Protein AF-A0A0A1USF6-F1 (afdb_monomer_lite)

Foldseek 3Di:
DDFDFPADPQVVVQVPDDPPDDGDDGTDGDDDDDPDDDPQDPVNVVVVVVVVVVVVVVVVVVVVVVCVVPPDDDD

Radius of gyration: 25.95 Å; chains: 1; bounding box: 63×39×53 Å

Sequence (75 aa):
LGLVNYVRDTAADNASRRWYMYRAVGAFYVQDGGSGKQRVTAGHQARRNKAAAVDTWIWEAVRDKIARRDAPGPV

pLDDT: mean 73.13, std 14.04, range [46.19, 92.94]

Secondary structure (DSSP, 8-state):
---------HHHHHHTS-TTSPPPP-------S--------HHHHHHHHHHHHHHHHHHHHHHHHHHHHHSPPP-

Structure (mmCIF, N/CA/C/O backbone):
data_AF-A0A0A1USF6-F1
#
_entry.id   AF-A0A0A1USF6-F1
#
loop_
_atom_site.group_PDB
_atom_site.id
_atom_site.type_symbol
_atom_site.label_atom_id
_atom_site.label_alt_id
_atom_site.label_comp_id
_atom_site.label_asym_id
_atom_site.label_entity_id
_atom_site.label_seq_id
_atom_site.pdbx_PDB_ins_code
_atom_site.Cartn_x
_atom_site.Cartn_y
_atom_si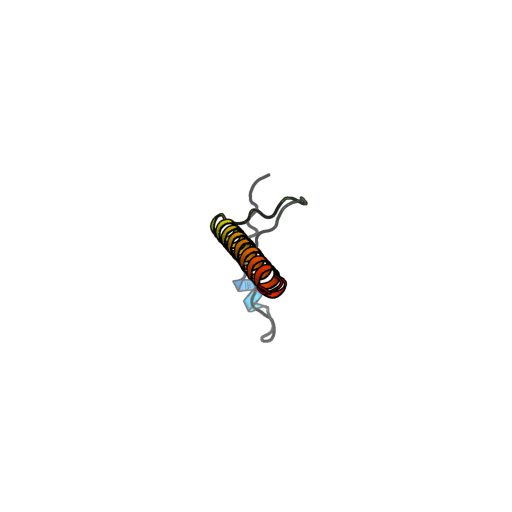te.Cartn_z
_atom_site.occupancy
_atom_site.B_iso_or_equiv
_atom_site.auth_seq_id
_atom_site.auth_comp_id
_atom_site.auth_asym_id
_atom_site.auth_atom_id
_atom_site.pdbx_PDB_model_num
ATOM 1 N N . LEU A 1 1 ? 21.305 13.462 -1.093 1.00 46.19 1 LEU A N 1
ATOM 2 C CA . LEU A 1 1 ? 21.599 12.099 -1.586 1.00 46.19 1 LEU A CA 1
ATOM 3 C C . LEU A 1 1 ? 20.370 11.621 -2.349 1.00 46.19 1 LEU A C 1
ATOM 5 O O . LEU A 1 1 ? 19.271 11.728 -1.820 1.00 46.19 1 LEU A O 1
ATOM 9 N N . GLY A 1 2 ? 20.537 11.335 -3.643 1.00 46.62 2 GLY A N 1
ATOM 10 C CA . GLY A 1 2 ? 19.447 11.155 -4.611 1.00 46.62 2 GLY A CA 1
ATOM 11 C C . GLY A 1 2 ? 18.774 9.782 -4.548 1.00 46.62 2 GLY A C 1
ATOM 12 O O . GLY A 1 2 ? 19.255 8.873 -3.882 1.00 46.62 2 GLY A O 1
ATOM 13 N N . LEU A 1 3 ? 17.645 9.651 -5.247 1.00 47.84 3 LEU A N 1
ATOM 14 C CA . LEU A 1 3 ? 16.850 8.427 -5.333 1.00 47.84 3 LEU A CA 1
ATOM 15 C C . LEU A 1 3 ? 17.642 7.326 -6.064 1.00 47.84 3 LEU A C 1
ATOM 17 O O . LEU A 1 3 ? 17.801 7.392 -7.282 1.00 47.84 3 LEU A 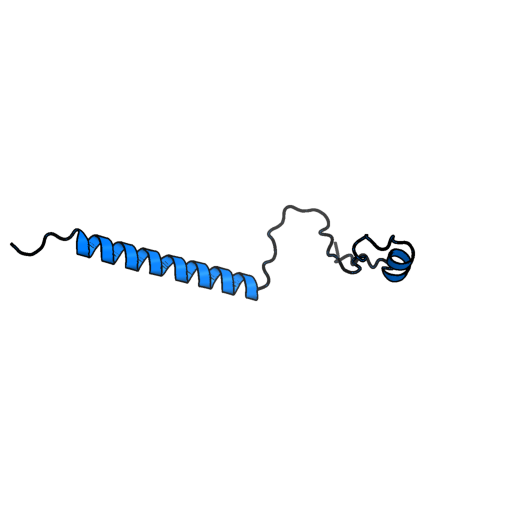O 1
ATOM 21 N N . VAL A 1 4 ? 18.141 6.320 -5.342 1.00 52.41 4 VAL A N 1
ATOM 22 C CA . VAL A 1 4 ? 18.806 5.159 -5.953 1.00 52.41 4 VAL A CA 1
ATOM 23 C C . VAL A 1 4 ? 17.752 4.096 -6.261 1.00 52.41 4 VAL A C 1
ATOM 25 O O . VAL A 1 4 ? 17.284 3.387 -5.372 1.00 52.41 4 VAL A O 1
ATOM 28 N N . ASN A 1 5 ? 17.362 3.988 -7.531 1.00 53.69 5 ASN A N 1
ATOM 29 C CA . ASN A 1 5 ? 16.543 2.876 -8.009 1.00 53.69 5 ASN A CA 1
ATOM 30 C C . ASN A 1 5 ? 17.454 1.668 -8.241 1.00 53.69 5 ASN A C 1
ATOM 32 O O . ASN A 1 5 ? 18.186 1.625 -9.230 1.00 53.69 5 ASN A O 1
ATOM 36 N N . TYR A 1 6 ? 17.426 0.692 -7.334 1.00 57.75 6 TYR A N 1
ATOM 37 C CA . TYR A 1 6 ? 18.134 -0.568 -7.541 1.00 57.75 6 TYR A CA 1
ATOM 38 C C . TYR A 1 6 ? 17.363 -1.407 -8.567 1.00 57.75 6 TYR A C 1
ATOM 40 O O . TYR A 1 6 ? 16.396 -2.089 -8.233 1.00 57.75 6 TYR A O 1
ATOM 48 N N . VAL A 1 7 ? 17.751 -1.309 -9.839 1.00 59.91 7 VAL A N 1
ATOM 49 C CA . VAL A 1 7 ? 17.177 -2.127 -10.912 1.00 59.91 7 VAL A CA 1
ATOM 50 C C . VAL A 1 7 ? 17.907 -3.467 -10.918 1.00 59.91 7 VAL A C 1
ATOM 52 O O . VAL A 1 7 ? 19.069 -3.548 -11.308 1.00 59.91 7 VAL A O 1
ATOM 55 N N . ARG A 1 8 ? 17.229 -4.519 -10.453 1.00 68.56 8 ARG A N 1
ATOM 56 C CA . ARG A 1 8 ? 17.721 -5.903 -10.506 1.00 68.56 8 ARG A CA 1
ATOM 57 C C . ARG A 1 8 ? 17.102 -6.623 -11.703 1.00 68.56 8 ARG A C 1
ATOM 59 O O . ARG A 1 8 ? 15.905 -6.476 -11.951 1.00 68.56 8 ARG A O 1
ATOM 66 N N . ASP A 1 9 ? 17.891 -7.429 -12.416 1.00 80.31 9 ASP A N 1
ATOM 67 C CA . ASP A 1 9 ? 17.376 -8.285 -13.490 1.00 80.31 9 ASP A CA 1
ATOM 68 C C . ASP A 1 9 ? 16.521 -9.425 -12.914 1.00 80.31 9 ASP A C 1
ATOM 70 O O . ASP A 1 9 ? 16.988 -10.509 -12.557 1.00 80.31 9 ASP A O 1
ATOM 74 N N . THR A 1 10 ? 15.223 -9.153 -12.814 1.00 84.25 10 THR A N 1
ATOM 75 C CA . THR A 1 10 ? 14.246 -10.128 -12.326 1.00 84.25 10 THR A CA 1
ATOM 76 C C . THR A 1 10 ? 14.011 -11.292 -13.278 1.00 84.25 10 THR A C 1
ATOM 78 O O . THR A 1 10 ? 13.496 -12.319 -12.835 1.00 84.25 10 THR A O 1
ATOM 81 N N . ALA A 1 11 ? 14.348 -11.171 -14.564 1.00 85.88 11 ALA A N 1
ATOM 82 C CA . ALA A 1 11 ? 14.141 -12.247 -15.524 1.00 85.88 11 ALA A CA 1
ATOM 83 C C . ALA A 1 11 ? 15.159 -13.367 -15.282 1.00 85.88 11 ALA A C 1
ATOM 85 O O . ALA A 1 11 ? 14.763 -14.522 -15.109 1.00 85.88 11 ALA A O 1
ATOM 86 N N . ALA A 1 12 ? 16.440 -13.010 -15.151 1.00 86.19 12 ALA A N 1
ATOM 87 C CA . ALA A 1 12 ? 17.504 -13.951 -14.800 1.00 86.19 12 ALA A CA 1
ATOM 88 C C . ALA A 1 12 ? 17.275 -14.604 -13.421 1.00 86.19 12 ALA A C 1
ATOM 90 O O . ALA A 1 12 ? 17.426 -15.818 -13.252 1.00 86.19 12 ALA A O 1
ATOM 91 N N . ASP A 1 13 ? 16.824 -13.823 -12.436 1.00 83.69 13 ASP A N 1
ATOM 92 C CA . ASP A 1 13 ? 16.477 -14.350 -11.113 1.00 83.69 13 ASP A CA 1
ATOM 93 C C . ASP A 1 13 ? 15.309 -15.335 -11.147 1.00 83.69 13 ASP A C 1
ATOM 95 O O . ASP A 1 13 ? 15.319 -16.334 -10.435 1.00 83.69 13 ASP A O 1
ATOM 99 N N . ASN A 1 14 ? 14.264 -15.047 -11.923 1.00 88.88 14 ASN A N 1
ATOM 100 C CA . ASN A 1 14 ? 13.112 -15.937 -12.022 1.00 88.88 14 ASN A CA 1
ATOM 101 C C . ASN A 1 14 ? 13.461 -17.224 -12.775 1.00 88.88 14 ASN A C 1
ATO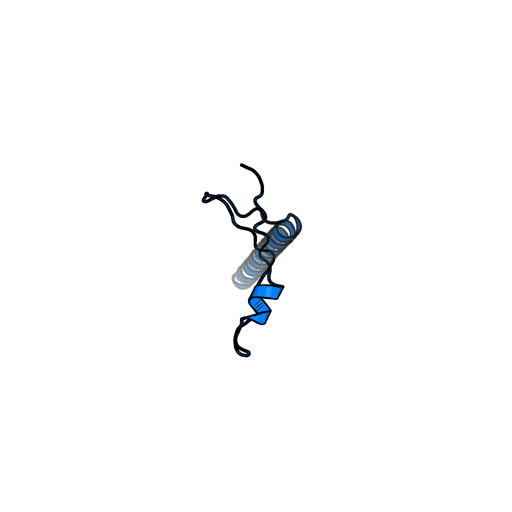M 103 O O . ASN A 1 14 ? 12.938 -18.276 -12.421 1.00 88.88 14 ASN A O 1
ATOM 107 N N . ALA A 1 15 ? 14.365 -17.157 -13.757 1.00 91.00 15 ALA A N 1
ATOM 108 C CA . ALA A 1 15 ? 14.836 -18.327 -14.494 1.00 91.00 15 ALA A CA 1
ATOM 109 C C . ALA A 1 15 ? 15.618 -19.315 -13.609 1.00 91.00 15 ALA A C 1
ATOM 111 O O . ALA A 1 15 ? 15.557 -20.521 -13.830 1.00 91.00 15 ALA A O 1
ATOM 112 N N . SER A 1 16 ? 16.321 -18.818 -12.588 1.00 90.56 16 SER A N 1
ATOM 113 C CA . SER A 1 16 ? 17.102 -19.643 -11.653 1.00 90.56 16 SER A CA 1
ATOM 114 C C . SER A 1 16 ? 16.322 -20.106 -10.411 1.00 90.56 16 SER A C 1
ATOM 116 O O . SER A 1 16 ? 16.850 -20.867 -9.595 1.00 90.56 16 SER A O 1
ATOM 118 N N . ARG A 1 17 ? 15.062 -19.679 -10.237 1.00 89.56 17 ARG A N 1
ATOM 119 C CA . ARG A 1 17 ? 14.240 -20.008 -9.059 1.00 89.56 17 ARG A CA 1
ATOM 120 C C . ARG A 1 17 ? 13.535 -21.354 -9.190 1.00 89.56 17 ARG A C 1
ATOM 122 O O . ARG A 1 17 ? 13.097 -21.768 -10.257 1.00 89.56 17 ARG A O 1
ATOM 129 N N . ARG A 1 18 ? 13.361 -22.021 -8.045 1.00 91.69 18 ARG A N 1
ATOM 130 C CA . ARG A 1 18 ? 12.537 -23.233 -7.950 1.00 91.69 18 ARG A CA 1
ATOM 131 C C . ARG A 1 18 ? 11.056 -22.875 -8.059 1.00 91.69 18 ARG A C 1
ATOM 133 O O . ARG A 1 18 ? 10.643 -21.813 -7.605 1.00 91.69 18 ARG A O 1
ATOM 140 N N . TRP A 1 19 ? 10.260 -23.793 -8.603 1.00 89.94 19 TRP A N 1
ATOM 141 C CA . TRP A 1 19 ? 8.847 -23.565 -8.941 1.00 89.94 19 TRP A CA 1
ATOM 142 C C . TRP A 1 19 ? 7.968 -23.122 -7.759 1.00 89.94 19 TRP A C 1
ATOM 144 O O . TRP A 1 19 ? 6.976 -22.430 -7.959 1.00 89.94 19 TRP A O 1
ATOM 154 N N . TYR A 1 20 ? 8.337 -23.497 -6.533 1.00 90.38 20 TYR A N 1
ATOM 155 C CA . TYR A 1 20 ? 7.605 -23.152 -5.312 1.00 90.38 20 TYR A CA 1
ATOM 156 C C . TYR A 1 20 ? 8.023 -21.808 -4.693 1.00 90.38 20 TYR A C 1
ATOM 158 O O . TYR A 1 20 ? 7.494 -21.414 -3.656 1.00 90.38 20 TYR A O 1
ATOM 166 N N . MET A 1 21 ? 9.003 -21.109 -5.270 1.00 89.12 21 MET A N 1
ATOM 167 C CA . MET A 1 21 ? 9.435 -19.801 -4.782 1.00 89.12 21 MET A CA 1
ATOM 168 C C . MET A 1 21 ? 8.593 -18.689 -5.407 1.00 89.12 21 MET A C 1
ATOM 170 O O . MET A 1 21 ? 8.281 -18.713 -6.596 1.00 89.12 21 MET A O 1
ATOM 174 N N . TYR A 1 22 ? 8.285 -17.662 -4.615 1.00 87.00 22 TYR A N 1
ATOM 175 C CA . TYR A 1 22 ? 7.669 -16.441 -5.130 1.00 87.00 22 TYR A CA 1
ATOM 176 C C . TYR A 1 22 ? 8.544 -15.783 -6.205 1.00 87.00 22 TYR A C 1
ATOM 178 O O . TYR A 1 22 ? 9.771 -15.923 -6.200 1.00 87.00 22 TYR A O 1
ATOM 186 N N . ARG A 1 23 ? 7.921 -15.031 -7.117 1.00 85.44 23 ARG A N 1
ATOM 187 C CA . ARG A 1 23 ? 8.634 -14.297 -8.172 1.00 85.44 23 ARG A CA 1
ATOM 188 C C . ARG A 1 23 ? 9.544 -13.202 -7.612 1.00 85.44 23 ARG A C 1
ATOM 190 O O . ARG A 1 23 ? 9.291 -12.634 -6.551 1.00 85.44 23 ARG A O 1
ATOM 197 N N . ALA A 1 24 ? 10.621 -12.917 -8.337 1.00 85.06 24 ALA A N 1
ATOM 198 C CA . ALA A 1 24 ? 11.532 -11.822 -8.038 1.00 85.06 24 ALA A CA 1
ATOM 199 C C . ALA A 1 24 ? 10.815 -10.473 -8.181 1.00 85.06 24 ALA A C 1
ATOM 201 O O . ALA A 1 24 ? 10.127 -10.228 -9.173 1.00 85.06 24 ALA A O 1
ATOM 202 N N . VAL A 1 25 ? 10.989 -9.605 -7.185 1.00 81.62 25 VAL A N 1
ATOM 203 C CA . VAL A 1 25 ? 10.468 -8.233 -7.188 1.00 81.62 25 VAL A CA 1
ATOM 204 C C . VAL A 1 25 ? 11.536 -7.322 -7.786 1.00 81.62 25 VAL A C 1
ATOM 206 O O . VAL A 1 25 ? 12.671 -7.326 -7.317 1.00 81.62 25 VAL A O 1
ATOM 209 N N . GLY A 1 26 ? 11.182 -6.568 -8.828 1.00 72.50 26 GLY A N 1
ATOM 210 C CA . GLY A 1 26 ? 12.153 -5.784 -9.609 1.00 72.50 26 GLY A CA 1
ATOM 211 C C . GLY A 1 26 ? 12.249 -4.312 -9.250 1.00 72.50 26 GLY A C 1
ATOM 212 O O . GLY A 1 26 ? 13.276 -3.694 -9.498 1.00 72.50 26 GLY A O 1
ATOM 213 N N . ALA A 1 27 ? 11.201 -3.757 -8.651 1.00 70.50 27 ALA A N 1
ATOM 214 C CA . ALA A 1 27 ? 11.165 -2.368 -8.229 1.00 70.50 27 ALA A CA 1
ATOM 215 C C . ALA A 1 27 ? 10.796 -2.327 -6.750 1.00 70.50 27 ALA A C 1
ATOM 217 O O . ALA A 1 27 ? 9.651 -2.582 -6.377 1.00 70.50 27 ALA A O 1
ATOM 218 N N . PHE A 1 28 ? 11.777 -2.030 -5.907 1.00 69.25 28 PHE A N 1
ATOM 219 C CA . PHE A 1 28 ? 11.550 -1.752 -4.498 1.00 69.25 28 PHE A CA 1
ATOM 220 C C . PHE A 1 28 ? 12.300 -0.485 -4.109 1.00 69.25 28 PHE A C 1
ATOM 222 O O . PHE A 1 28 ? 13.388 -0.197 -4.606 1.00 69.25 28 PHE A O 1
ATOM 229 N N . TYR A 1 29 ? 11.672 0.301 -3.244 1.00 67.00 29 TYR A N 1
ATOM 230 C CA . TYR A 1 29 ? 12.238 1.545 -2.759 1.00 67.00 29 TYR A CA 1
ATOM 231 C C . TYR A 1 29 ? 13.107 1.254 -1.537 1.00 67.00 29 TYR A C 1
ATOM 233 O O . TYR A 1 29 ? 12.601 0.792 -0.514 1.00 67.00 29 TYR A O 1
ATOM 241 N N . VAL A 1 30 ? 14.409 1.515 -1.645 1.00 65.88 30 VAL A N 1
ATOM 242 C CA . VAL A 1 30 ? 15.333 1.445 -0.510 1.00 65.88 30 VAL A CA 1
ATOM 243 C C . VAL A 1 30 ? 15.482 2.850 0.054 1.00 65.88 30 VAL A 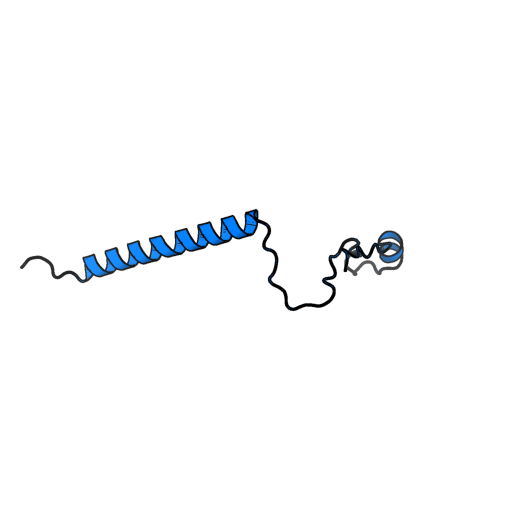C 1
ATOM 245 O O . VAL A 1 30 ? 15.981 3.750 -0.621 1.00 65.88 30 VAL A O 1
ATOM 248 N N . GLN A 1 31 ? 15.013 3.053 1.283 1.00 64.62 31 GLN A N 1
ATOM 249 C CA . GLN A 1 31 ? 15.274 4.289 2.012 1.00 64.62 31 GLN A CA 1
ATOM 250 C C . GLN A 1 31 ? 16.702 4.251 2.544 1.00 64.62 31 GLN A C 1
ATOM 252 O O . GLN A 1 31 ? 17.009 3.482 3.452 1.00 64.62 31 GLN A O 1
ATOM 257 N N . ASP A 1 32 ? 17.565 5.077 1.961 1.00 55.66 32 ASP A N 1
ATOM 258 C CA . ASP A 1 32 ? 18.915 5.299 2.460 1.00 55.66 32 ASP A CA 1
ATOM 259 C C . ASP A 1 32 ? 18.830 6.124 3.755 1.00 55.66 32 ASP A C 1
ATOM 261 O O . ASP A 1 32 ? 18.437 7.288 3.729 1.00 55.66 32 ASP A O 1
ATOM 265 N N . GLY A 1 33 ? 19.088 5.468 4.889 1.00 61.06 33 GLY A N 1
ATOM 266 C CA . GLY A 1 33 ? 19.366 6.067 6.196 1.00 61.06 33 GLY A CA 1
ATOM 267 C C . GLY A 1 33 ? 18.424 7.172 6.695 1.00 61.06 33 GLY A C 1
ATOM 268 O O . GLY A 1 33 ? 18.654 8.355 6.461 1.00 61.06 33 GLY A O 1
ATOM 269 N N . GLY A 1 34 ? 17.449 6.815 7.537 1.00 47.22 34 GLY A N 1
ATOM 270 C CA . GLY A 1 34 ? 16.846 7.787 8.451 1.00 47.22 34 GLY A CA 1
ATOM 271 C C . GLY A 1 34 ? 15.455 7.416 8.940 1.00 47.22 34 GLY A C 1
ATOM 272 O O . GLY A 1 34 ? 14.521 7.263 8.159 1.00 47.22 34 GLY A O 1
ATOM 273 N N . SER A 1 35 ? 15.306 7.354 10.258 1.00 54.44 35 SER A N 1
ATOM 274 C CA . SER A 1 35 ? 14.057 7.523 11.000 1.00 54.44 35 SER A CA 1
ATOM 275 C C . SER A 1 35 ? 13.346 8.826 10.587 1.00 54.44 35 SER A C 1
ATOM 277 O O . SER A 1 35 ? 13.429 9.855 11.248 1.00 54.44 35 SER A O 1
ATOM 279 N N . GLY A 1 36 ? 12.656 8.812 9.449 1.00 48.97 36 GLY A N 1
ATOM 280 C CA . GLY A 1 36 ? 12.101 10.008 8.826 1.00 48.97 36 GLY A CA 1
ATOM 281 C C . GLY A 1 36 ? 10.688 9.754 8.339 1.00 48.97 36 GLY A C 1
ATOM 282 O O . GLY A 1 36 ? 10.492 9.078 7.336 1.00 48.97 36 GLY A O 1
ATOM 283 N N . LYS A 1 37 ? 9.722 10.296 9.090 1.00 55.22 37 LYS A N 1
ATOM 284 C CA . LYS A 1 37 ? 8.285 10.443 8.796 1.00 55.22 3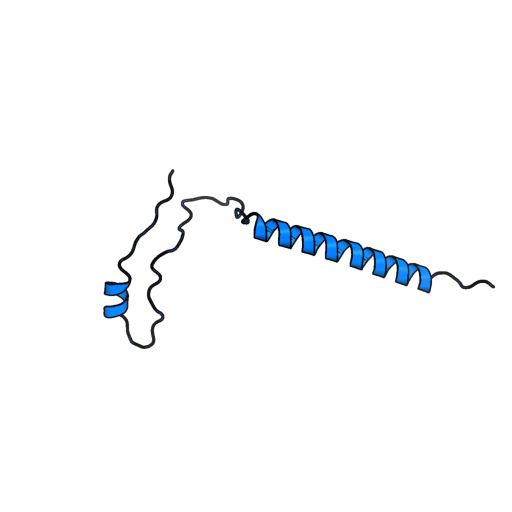7 LYS A CA 1
ATOM 285 C C . LYS A 1 37 ? 7.881 9.929 7.410 1.00 55.22 37 LYS A C 1
ATOM 287 O O . LYS A 1 37 ? 8.139 10.585 6.400 1.00 55.22 37 LYS A O 1
ATOM 292 N N . GLN A 1 38 ? 7.194 8.785 7.398 1.00 57.69 38 GLN A N 1
ATOM 293 C CA . GLN A 1 38 ? 6.520 8.233 6.227 1.00 57.69 38 GLN A CA 1
ATOM 294 C C . GLN A 1 38 ? 5.792 9.366 5.497 1.00 57.69 38 GLN A C 1
ATOM 296 O O . GLN A 1 38 ? 4.844 9.943 6.032 1.00 57.69 38 GLN A O 1
ATOM 301 N N . ARG A 1 39 ? 6.264 9.730 4.297 1.00 59.06 39 ARG A N 1
ATOM 302 C CA . ARG A 1 39 ? 5.565 10.689 3.439 1.00 59.06 39 ARG A CA 1
ATOM 303 C C . ARG A 1 39 ? 4.295 9.997 2.980 1.00 59.06 39 ARG A C 1
ATOM 305 O O . ARG A 1 39 ? 4.288 9.251 2.006 1.00 59.06 39 ARG A O 1
ATOM 312 N N . VAL A 1 40 ? 3.236 10.190 3.753 1.00 57.19 40 VAL A N 1
ATOM 313 C CA . VAL A 1 40 ? 1.900 9.750 3.396 1.00 57.19 40 VAL A CA 1
ATOM 314 C C . VAL A 1 40 ? 1.560 10.477 2.098 1.00 57.19 40 VAL A C 1
ATOM 316 O O . VAL A 1 40 ? 1.586 11.706 2.047 1.00 57.19 40 VAL A O 1
ATOM 319 N N . THR A 1 41 ? 1.312 9.737 1.018 1.00 58.88 41 THR A N 1
ATOM 320 C CA . THR A 1 41 ? 0.809 10.333 -0.223 1.00 58.88 41 THR A CA 1
ATOM 321 C C . THR A 1 41 ? -0.451 11.134 0.107 1.00 58.88 41 THR A C 1
ATOM 323 O O . THR A 1 41 ? -1.268 10.687 0.915 1.00 58.88 41 THR A O 1
ATOM 326 N N . ALA A 1 42 ? -0.619 12.322 -0.484 1.00 59.41 42 ALA A N 1
ATOM 327 C CA . ALA A 1 42 ? -1.688 13.263 -0.118 1.00 59.41 42 ALA A CA 1
ATOM 328 C C . ALA A 1 42 ? -3.086 12.605 -0.057 1.00 59.41 42 ALA A C 1
ATOM 330 O O . ALA A 1 42 ? -3.886 12.918 0.824 1.00 59.41 42 ALA A O 1
ATOM 331 N N . GLY A 1 43 ? -3.346 11.610 -0.917 1.00 61.34 43 GLY A N 1
ATOM 332 C CA . GLY A 1 43 ? -4.576 10.813 -0.895 1.00 61.34 43 GLY A CA 1
ATOM 333 C C . GLY A 1 43 ? -4.759 9.934 0.352 1.00 61.34 43 GLY A C 1
ATOM 334 O O . GLY A 1 43 ? -5.869 9.836 0.873 1.00 61.34 43 GLY A O 1
ATOM 335 N N . HIS A 1 44 ? -3.694 9.327 0.883 1.00 61.81 44 HIS A N 1
ATOM 336 C CA . HIS A 1 44 ? -3.760 8.567 2.137 1.00 61.81 44 HIS A CA 1
ATOM 337 C C . HIS A 1 44 ? -3.931 9.481 3.355 1.00 61.81 44 HIS A C 1
ATOM 339 O O . HIS A 1 44 ? -4.642 9.119 4.293 1.00 61.81 44 HIS A O 1
ATOM 345 N N . GLN A 1 45 ? -3.342 10.680 3.330 1.00 67.31 45 GLN A N 1
ATOM 346 C CA . GLN A 1 45 ? -3.504 11.650 4.410 1.00 67.31 45 GLN A CA 1
ATOM 347 C C . GLN A 1 45 ? -4.927 12.220 4.440 1.00 67.31 45 GLN A C 1
ATOM 349 O O . GLN A 1 45 ? -5.536 12.275 5.505 1.00 67.31 45 GLN A O 1
ATOM 354 N N . ALA A 1 46 ? -5.511 12.527 3.277 1.00 65.94 46 ALA A N 1
ATOM 355 C CA . ALA A 1 46 ? -6.907 12.951 3.170 1.00 65.94 46 ALA A CA 1
ATOM 356 C C . ALA A 1 46 ? -7.886 11.886 3.697 1.00 65.94 46 ALA A C 1
ATOM 358 O O . ALA A 1 46 ? -8.817 12.209 4.433 1.00 65.94 46 ALA A O 1
ATOM 359 N N . ARG A 1 47 ? -7.650 10.602 3.386 1.00 68.50 47 ARG A N 1
ATOM 360 C CA . ARG A 1 47 ? -8.459 9.491 3.919 1.00 68.50 47 ARG A CA 1
ATOM 361 C C . ARG A 1 47 ? -8.340 9.361 5.435 1.00 68.50 47 ARG A C 1
ATOM 363 O O . ARG A 1 47 ? -9.357 9.175 6.095 1.00 68.50 47 ARG A O 1
ATOM 370 N N . ARG A 1 48 ? -7.131 9.501 5.989 1.00 69.56 48 ARG A N 1
ATOM 371 C CA . ARG A 1 48 ? -6.904 9.458 7.442 1.00 69.56 48 ARG A CA 1
ATOM 372 C C . ARG A 1 48 ? -7.581 10.626 8.160 1.00 69.56 48 ARG A C 1
ATOM 374 O O . ARG A 1 48 ? -8.216 10.408 9.183 1.00 69.56 48 ARG A O 1
ATOM 381 N N . ASN A 1 49 ? -7.510 11.831 7.598 1.00 70.94 49 ASN A N 1
ATOM 382 C CA . ASN A 1 49 ? -8.185 13.009 8.147 1.00 70.94 49 ASN A CA 1
ATOM 383 C C . ASN A 1 49 ? -9.713 12.867 8.083 1.00 70.94 49 ASN A C 1
ATOM 385 O O . ASN A 1 49 ? -10.399 13.225 9.036 1.00 70.94 49 ASN A O 1
ATOM 389 N N . LYS A 1 50 ? -10.251 12.298 6.994 1.00 69.00 50 LYS A N 1
ATOM 390 C CA . LYS A 1 50 ? -11.684 11.996 6.875 1.00 69.00 50 LYS A CA 1
ATOM 391 C C . LYS A 1 50 ? -12.127 10.953 7.903 1.00 69.00 50 LYS A C 1
ATOM 393 O O . LYS A 1 50 ? -13.164 11.140 8.522 1.00 69.00 50 LYS A O 1
ATOM 398 N N . ALA A 1 51 ? -11.350 9.886 8.096 1.00 67.94 51 ALA A N 1
ATOM 399 C CA . ALA A 1 51 ? -11.636 8.873 9.111 1.00 67.94 51 ALA A CA 1
ATOM 400 C C . ALA A 1 51 ? -11.608 9.471 10.527 1.00 67.94 51 ALA A C 1
ATOM 402 O O . ALA A 1 51 ? -12.544 9.267 11.285 1.00 67.94 51 ALA A O 1
ATOM 403 N N . ALA A 1 52 ? -10.613 10.308 10.839 1.00 72.62 52 ALA A N 1
ATOM 404 C CA . ALA A 1 52 ? -10.543 11.002 12.124 1.00 72.62 52 ALA A CA 1
ATOM 405 C C . ALA A 1 52 ? -11.739 11.946 12.353 1.00 72.62 52 ALA A C 1
ATOM 407 O O . ALA A 1 52 ? -12.295 11.974 13.443 1.00 72.62 52 ALA A O 1
ATOM 408 N N . ALA A 1 53 ? -12.177 12.684 11.326 1.00 73.00 53 ALA A N 1
ATOM 409 C CA . ALA A 1 53 ? -13.373 13.523 11.417 1.00 73.00 53 ALA A CA 1
ATOM 410 C C . ALA A 1 53 ? -14.654 12.695 11.623 1.00 73.00 53 ALA A C 1
ATOM 412 O O . ALA A 1 53 ? -15.555 13.131 12.341 1.00 73.00 53 ALA A O 1
ATOM 413 N N . VAL A 1 54 ? -14.727 11.505 11.009 1.00 73.31 54 VAL A N 1
ATOM 414 C CA . VAL A 1 54 ? -15.824 10.551 11.218 1.00 73.31 54 VAL A CA 1
ATOM 415 C C . VAL A 1 54 ? -15.840 10.047 12.660 1.00 73.31 54 VAL A C 1
ATOM 417 O O . VAL A 1 54 ? -16.882 10.100 13.306 1.00 73.31 54 VAL A O 1
ATOM 420 N N . ASP A 1 55 ? -14.690 9.639 13.190 1.00 77.12 55 ASP A N 1
ATOM 421 C CA . ASP A 1 55 ? -14.589 9.155 14.567 1.00 77.12 55 ASP A CA 1
ATOM 422 C C . ASP A 1 55 ? -15.005 10.238 15.576 1.00 77.12 55 ASP A C 1
ATOM 424 O O . ASP A 1 55 ? -15.732 9.944 16.524 1.00 77.12 55 ASP A O 1
ATOM 428 N N . THR A 1 56 ? -14.636 11.505 15.350 1.00 86.44 56 THR A N 1
ATOM 429 C CA . THR A 1 56 ? -15.003 12.606 16.256 1.00 86.44 56 THR A CA 1
ATOM 430 C C . THR A 1 56 ? -16.517 12.803 16.369 1.00 86.44 56 THR A C 1
ATOM 432 O O . THR A 1 56 ? -17.026 12.866 17.486 1.00 86.44 56 THR A O 1
ATOM 435 N N . TRP A 1 57 ? -17.268 12.869 15.258 1.00 87.31 57 TRP A N 1
ATOM 436 C CA . TRP A 1 57 ? -18.720 13.113 15.352 1.00 87.31 57 TRP A CA 1
ATOM 437 C C . TRP A 1 57 ? -19.476 11.923 15.952 1.00 87.31 57 TRP A C 1
ATOM 439 O O . TRP A 1 57 ? -20.487 12.126 16.625 1.00 87.31 57 TRP A O 1
ATOM 449 N N . ILE A 1 58 ? -18.988 10.693 15.741 1.00 89.44 58 ILE A N 1
ATOM 450 C CA . ILE A 1 58 ? -19.586 9.489 16.333 1.00 89.44 58 ILE A CA 1
ATOM 451 C C . ILE A 1 58 ? -19.524 9.585 17.856 1.00 89.44 58 ILE A C 1
ATOM 453 O O . ILE A 1 58 ? -20.526 9.341 1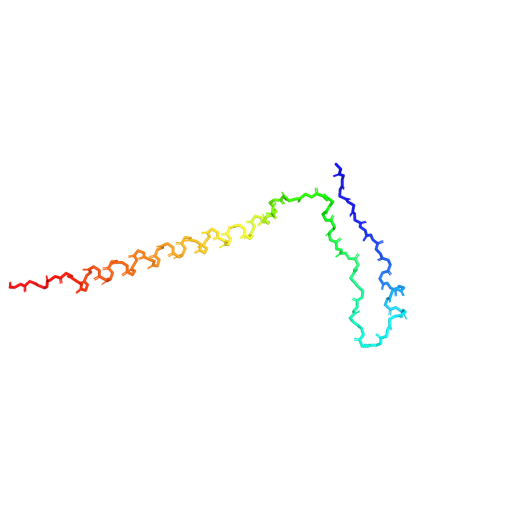8.528 1.00 89.44 58 ILE A O 1
ATOM 457 N N . TRP A 1 59 ? -18.377 9.989 18.406 1.00 86.81 59 TRP A N 1
ATOM 458 C CA . TRP A 1 59 ? -18.231 10.142 19.850 1.00 86.81 59 TRP A CA 1
ATOM 459 C C . TRP A 1 59 ? -19.087 11.277 20.419 1.00 86.81 59 TRP A C 1
ATOM 461 O O . TRP A 1 59 ? -19.651 11.100 21.499 1.00 86.81 59 TRP A O 1
ATOM 471 N N . GLU A 1 60 ? -19.270 12.387 19.694 1.00 88.62 60 GLU A N 1
ATOM 472 C CA . GLU A 1 60 ? -20.222 13.434 20.101 1.00 88.62 60 GLU A CA 1
ATOM 473 C C . GLU A 1 60 ? -21.663 12.914 20.140 1.00 88.62 60 GLU A C 1
ATOM 475 O O . GLU A 1 60 ? -22.350 13.059 21.149 1.00 88.62 60 GLU A O 1
ATOM 480 N N . ALA A 1 61 ? -22.108 12.221 19.088 1.00 91.31 61 ALA A N 1
ATOM 481 C CA . ALA A 1 61 ? -23.460 11.667 19.023 1.00 91.31 61 ALA A CA 1
ATOM 482 C C . ALA A 1 61 ? -23.719 10.616 20.119 1.00 91.31 61 ALA A C 1
ATOM 484 O O . ALA A 1 61 ? -24.820 10.540 20.674 1.00 91.31 61 ALA A O 1
ATOM 485 N N . VAL A 1 62 ? -22.710 9.803 20.450 1.00 92.94 62 VAL A N 1
ATOM 486 C CA . VAL A 1 62 ? -22.785 8.832 21.550 1.00 92.94 62 VAL A CA 1
ATOM 487 C C . VAL A 1 62 ? -22.895 9.544 22.899 1.00 92.94 62 VAL A C 1
ATOM 489 O O . VAL A 1 62 ? -23.744 9.158 23.704 1.00 92.94 62 VAL A O 1
ATOM 492 N N . ARG A 1 63 ? -22.104 10.599 23.141 1.00 90.25 63 ARG A N 1
ATOM 493 C CA . ARG A 1 63 ? -22.187 11.400 24.374 1.00 90.25 63 ARG A CA 1
ATOM 494 C C . ARG A 1 63 ? -23.545 12.073 24.534 1.00 90.25 63 ARG A C 1
ATOM 496 O O . ARG A 1 63 ? -24.149 11.936 25.594 1.00 90.25 63 ARG A O 1
ATOM 503 N N . ASP A 1 64 ? -24.067 12.694 23.479 1.00 89.94 64 ASP A N 1
ATOM 504 C CA . ASP A 1 64 ? -25.402 13.305 23.478 1.00 89.94 64 ASP A CA 1
ATOM 505 C C . ASP A 1 64 ? -26.499 12.288 23.806 1.00 89.94 64 ASP A C 1
ATOM 507 O O . ASP A 1 64 ? -27.429 12.571 24.563 1.00 89.94 64 ASP A O 1
ATOM 511 N N . LYS A 1 65 ? -26.397 11.074 23.256 1.00 89.94 65 LYS A N 1
ATOM 512 C CA . LYS A 1 65 ? -27.360 10.003 23.525 1.00 89.94 65 LYS A CA 1
ATOM 513 C C . LYS A 1 65 ? -27.309 9.528 24.977 1.00 89.94 65 LYS A C 1
ATOM 515 O O . LYS A 1 65 ? -28.364 9.268 25.552 1.00 89.94 65 LYS A O 1
ATOM 520 N N . ILE A 1 66 ? -26.114 9.399 25.553 1.00 90.81 66 ILE A N 1
ATOM 521 C CA . ILE A 1 66 ? -25.935 9.028 26.964 1.00 90.81 66 ILE A CA 1
ATOM 522 C C . ILE A 1 66 ? -26.489 10.138 27.863 1.00 90.81 66 ILE A C 1
ATOM 524 O O . ILE A 1 66 ? -27.330 9.861 28.708 1.00 90.81 66 ILE A O 1
ATOM 528 N N . ALA A 1 67 ? -26.147 11.401 27.597 1.00 89.56 67 ALA A N 1
ATOM 529 C CA . ALA A 1 67 ? -26.648 12.544 28.359 1.00 89.56 67 ALA A CA 1
ATOM 530 C C . ALA A 1 67 ? -28.184 12.647 28.339 1.00 89.56 67 ALA A C 1
ATOM 532 O O . ALA A 1 67 ? -28.802 12.913 29.364 1.00 89.56 67 ALA A O 1
ATOM 533 N N . ARG A 1 68 ? -28.822 12.379 27.191 1.00 84.56 68 ARG A N 1
ATOM 534 C CA . ARG A 1 68 ? -30.293 12.325 27.078 1.00 84.56 68 ARG A CA 1
ATOM 535 C C . ARG A 1 68 ? -30.918 11.156 27.835 1.00 84.56 68 ARG A C 1
ATOM 537 O O . ARG A 1 68 ? -32.071 11.254 28.234 1.00 84.56 68 ARG A O 1
ATOM 544 N N . ARG A 1 69 ? -30.192 10.045 27.979 1.00 81.56 69 ARG A N 1
ATOM 545 C CA . ARG A 1 69 ? -30.640 8.873 28.741 1.00 81.56 69 ARG A CA 1
ATOM 546 C C . ARG A 1 69 ? -30.512 9.098 30.247 1.00 81.56 69 ARG A C 1
ATOM 548 O O . ARG A 1 69 ? -31.367 8.625 30.987 1.00 81.56 69 ARG A O 1
ATOM 555 N N . ASP A 1 70 ? -29.465 9.799 30.666 1.00 79.19 70 ASP A N 1
ATOM 556 C CA . ASP A 1 70 ? -29.165 10.070 32.074 1.00 79.19 70 ASP A CA 1
ATOM 557 C C . ASP A 1 70 ? -29.865 11.334 32.597 1.00 79.19 70 ASP A C 1
ATOM 559 O O . ASP A 1 70 ? -29.869 11.590 33.801 1.00 79.19 70 ASP A O 1
ATOM 563 N N . ALA A 1 71 ? -30.479 12.124 31.710 1.00 73.44 71 ALA A N 1
ATOM 564 C CA . ALA A 1 71 ? -31.330 13.234 32.104 1.00 73.44 71 ALA A CA 1
ATOM 565 C C . ALA A 1 71 ? -32.533 12.698 32.909 1.00 73.44 71 ALA A C 1
ATOM 567 O O . ALA A 1 71 ? -33.296 11.878 32.387 1.00 73.44 71 ALA A O 1
ATOM 568 N N . PRO A 1 72 ? -32.736 13.143 34.164 1.00 68.56 72 PRO A N 1
ATOM 569 C CA . PRO A 1 72 ? -33.922 12.777 34.923 1.00 68.56 72 PRO A CA 1
ATOM 570 C C . PRO A 1 72 ? -35.152 13.303 34.178 1.00 68.56 72 PRO A C 1
ATOM 572 O O . PRO A 1 72 ? -35.232 14.488 33.849 1.00 68.56 72 PRO A O 1
ATOM 575 N N . GLY A 1 73 ? -36.086 12.403 33.857 1.00 66.81 73 GLY A N 1
ATOM 576 C CA . GLY A 1 73 ? -37.360 12.772 33.243 1.00 66.81 73 GLY A CA 1
ATOM 577 C C . GLY A 1 73 ? -38.119 13.784 34.112 1.00 66.81 73 GLY A C 1
ATOM 578 O O . GLY A 1 73 ? -37.888 13.828 35.323 1.00 66.81 73 GLY A O 1
ATOM 579 N N . PRO A 1 74 ? -39.001 14.611 33.519 1.00 64.62 74 PRO A N 1
ATOM 580 C CA . PRO A 1 74 ? -39.775 15.574 34.288 1.00 64.62 74 PRO A CA 1
ATOM 581 C C . PRO A 1 74 ? -40.629 14.820 35.315 1.00 64.62 74 PRO A C 1
ATOM 583 O O . PRO A 1 74 ? -41.372 13.908 34.946 1.00 64.62 74 PRO A O 1
ATOM 586 N N . VAL A 1 75 ? -40.456 15.177 36.591 1.00 56.38 75 VAL A N 1
ATOM 587 C CA . VAL A 1 75 ? -41.376 14.831 37.685 1.00 56.38 75 VAL A CA 1
ATOM 588 C C . VAL A 1 75 ? -42.698 15.568 37.533 1.00 56.38 75 VAL A C 1
ATOM 590 O O . VAL A 1 75 ? -42.673 16.719 37.039 1.00 56.38 75 VAL A O 1
#

Organism: NCBI:txid568076